Protein AF-A0AAD5RAS4-F1 (afdb_monomer)

Structure (mmCIF, N/CA/C/O backbone):
data_AF-A0AAD5RAS4-F1
#
_entry.id   AF-A0AAD5RAS4-F1
#
loop_
_atom_site.group_PDB
_atom_site.id
_atom_site.type_symbol
_atom_site.label_atom_id
_atom_site.label_alt_id
_atom_site.label_comp_id
_atom_site.label_asym_id
_atom_site.label_entity_id
_atom_site.label_seq_id
_atom_site.pdbx_PDB_ins_code
_atom_site.Cartn_x
_atom_site.Cartn_y
_atom_site.Cartn_z
_atom_site.occupancy
_atom_site.B_iso_or_equiv
_atom_site.auth_seq_id
_atom_site.auth_comp_id
_atom_site.auth_asym_id
_atom_site.auth_atom_id
_atom_site.pdbx_PDB_model_num
ATOM 1 N N . MET A 1 1 ? 5.439 -6.970 23.818 1.00 38.28 1 MET A N 1
ATOM 2 C CA . MET A 1 1 ? 4.693 -5.866 23.181 1.00 38.28 1 MET A CA 1
ATOM 3 C C . MET A 1 1 ? 4.275 -6.345 21.805 1.00 38.28 1 MET A C 1
ATOM 5 O O . MET A 1 1 ? 5.128 -6.453 20.933 1.00 38.28 1 MET A O 1
ATOM 9 N N . GLU A 1 2 ? 3.013 -6.733 21.635 1.00 40.44 2 GLU A N 1
ATOM 10 C CA . GLU A 1 2 ? 2.467 -7.025 20.307 1.00 40.44 2 GLU A CA 1
ATOM 11 C C . GLU A 1 2 ? 2.312 -5.704 19.555 1.00 40.44 2 GLU A C 1
ATOM 13 O O . GLU A 1 2 ? 1.428 -4.902 19.831 1.00 40.44 2 GLU A O 1
ATOM 18 N N . VAL A 1 3 ? 3.223 -5.452 18.622 1.00 46.31 3 VAL A N 1
ATOM 19 C CA . VAL A 1 3 ? 3.095 -4.382 17.631 1.00 46.31 3 VAL A CA 1
ATOM 20 C C . VAL A 1 3 ? 2.173 -4.873 16.514 1.00 46.31 3 V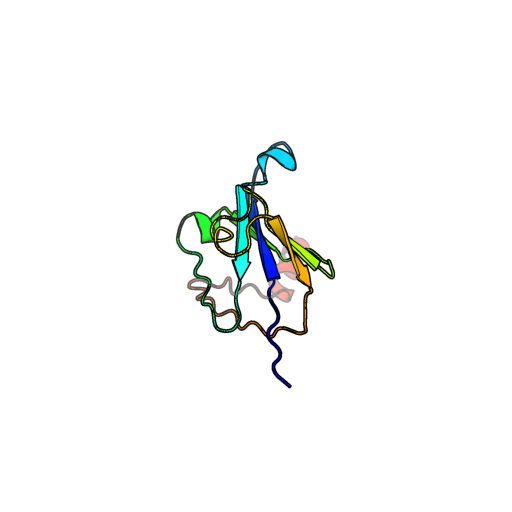AL A C 1
ATOM 22 O O . VAL A 1 3 ? 2.601 -5.184 15.405 1.00 46.31 3 VAL A O 1
ATOM 25 N N . SER A 1 4 ? 0.886 -5.016 16.824 1.00 52.34 4 SER A N 1
ATOM 26 C CA . SER A 1 4 ? -0.163 -5.295 15.841 1.00 52.34 4 SER A CA 1
ATOM 27 C C . SER A 1 4 ? -0.611 -3.982 15.198 1.00 52.34 4 SER A C 1
ATOM 29 O O . SER A 1 4 ? -1.680 -3.459 15.496 1.00 52.34 4 SER A O 1
ATOM 31 N N . GLY A 1 5 ? 0.259 -3.392 14.376 1.00 61.06 5 GLY A N 1
ATOM 32 C CA . GLY A 1 5 ? -0.067 -2.197 13.602 1.00 61.06 5 GLY A CA 1
ATOM 33 C C . GLY A 1 5 ? -0.773 -2.567 12.298 1.00 61.06 5 GLY A C 1
ATOM 34 O O . GLY A 1 5 ? -0.201 -3.282 11.475 1.00 61.06 5 GLY A O 1
ATOM 35 N N . TRP A 1 6 ? -1.989 -2.061 12.111 1.00 71.75 6 TRP A N 1
ATOM 36 C CA . TRP A 1 6 ? -2.755 -2.120 10.863 1.00 71.75 6 TRP A CA 1
ATOM 37 C C . TRP A 1 6 ? -2.531 -0.826 10.096 1.00 71.75 6 TRP A C 1
ATOM 39 O O . TRP A 1 6 ? -2.413 0.226 10.720 1.00 71.75 6 TRP A O 1
ATOM 49 N N . PHE A 1 7 ? -2.455 -0.889 8.769 1.00 77.50 7 PHE A N 1
ATOM 50 C CA . PHE A 1 7 ? -2.405 0.314 7.938 1.00 77.50 7 PHE A CA 1
ATOM 51 C C . PHE A 1 7 ? -3.211 0.100 6.676 1.00 77.50 7 PHE A C 1
ATOM 53 O O . PHE A 1 7 ? -3.124 -0.961 6.053 1.00 77.50 7 PHE A O 1
ATOM 60 N N . VAL A 1 8 ? -3.923 1.140 6.266 1.00 76.25 8 VAL A N 1
ATOM 61 C CA . VAL A 1 8 ? -4.527 1.188 4.943 1.00 76.25 8 VAL A CA 1
ATOM 62 C C . VAL A 1 8 ? -3.525 1.752 3.937 1.00 76.25 8 VAL A C 1
ATOM 64 O O . VAL A 1 8 ? -3.065 2.892 4.040 1.00 76.25 8 VAL A O 1
ATOM 67 N N 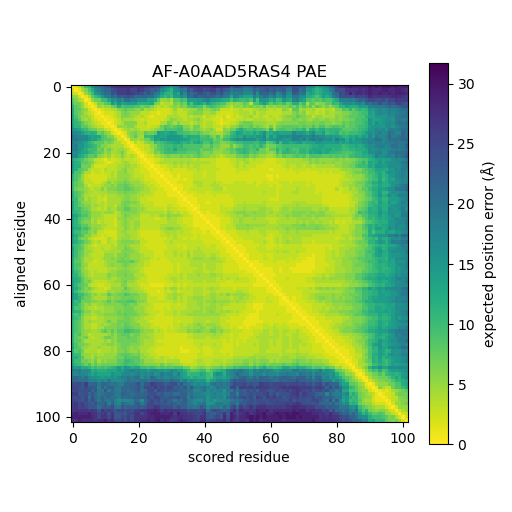. VAL A 1 9 ? -3.193 0.939 2.937 1.00 82.88 9 VAL A N 1
ATOM 68 C CA . VAL A 1 9 ? -2.474 1.378 1.742 1.00 82.88 9 VAL A CA 1
ATOM 69 C C . VAL A 1 9 ? -3.480 1.952 0.760 1.00 82.88 9 VAL A C 1
ATOM 71 O O . VAL A 1 9 ? -4.519 1.358 0.489 1.00 82.88 9 VAL A O 1
ATOM 74 N N . VAL A 1 10 ? -3.172 3.125 0.230 1.00 83.94 10 VAL A N 1
ATOM 75 C CA . VAL A 1 10 ? -3.946 3.791 -0.813 1.00 83.94 10 VAL A CA 1
ATOM 76 C C . VAL A 1 10 ? -3.317 3.472 -2.150 1.00 83.94 10 VAL A C 1
ATOM 78 O O . VAL A 1 10 ? -2.101 3.575 -2.294 1.00 83.94 10 VAL A O 1
ATOM 81 N N . VAL A 1 11 ? -4.151 3.116 -3.118 1.00 84.19 11 VAL A N 1
ATOM 82 C CA . VAL A 1 11 ? -3.737 2.749 -4.464 1.00 84.19 11 VAL A CA 1
ATOM 83 C C . VAL A 1 11 ? -4.314 3.751 -5.458 1.00 84.19 11 VAL A C 1
ATOM 85 O O . VAL A 1 11 ? -5.523 4.008 -5.485 1.00 84.19 11 VAL A O 1
ATOM 88 N N . THR A 1 12 ? -3.440 4.330 -6.277 1.00 82.06 12 THR A N 1
ATOM 89 C CA . THR A 1 12 ? -3.798 5.348 -7.266 1.00 82.06 12 THR A CA 1
ATOM 90 C C . THR A 1 12 ? -3.198 5.055 -8.639 1.00 82.06 12 THR A C 1
ATOM 92 O O . THR A 1 12 ? -2.215 4.333 -8.763 1.00 82.06 12 THR A O 1
ATOM 95 N N . LYS A 1 13 ? -3.787 5.599 -9.705 1.00 85.12 13 LYS A N 1
ATOM 96 C CA . LYS A 1 13 ? -3.240 5.547 -11.069 1.00 85.12 13 LYS A CA 1
ATOM 97 C C . LYS A 1 13 ? -2.113 6.563 -11.232 1.00 85.12 13 LYS A C 1
ATOM 99 O O . LYS A 1 13 ? -2.209 7.682 -10.727 1.00 85.12 13 LYS A O 1
ATOM 104 N N . LEU A 1 14 ? -1.083 6.190 -11.993 1.00 82.31 14 LEU A N 1
ATOM 105 C CA . LEU A 1 14 ? 0.059 7.055 -12.299 1.00 82.31 14 LEU A CA 1
ATOM 106 C C . LEU A 1 14 ? -0.345 8.281 -13.140 1.00 82.31 14 LEU A C 1
ATOM 108 O O . LEU A 1 14 ? 0.125 9.385 -12.880 1.00 82.31 14 LEU A O 1
ATOM 112 N N . CYS A 1 15 ? -1.252 8.103 -14.104 1.00 74.75 15 CYS A N 1
ATOM 113 C CA . CYS A 1 15 ? -1.795 9.179 -14.934 1.00 74.75 15 CYS A CA 1
ATOM 114 C C . CYS A 1 15 ? -3.317 9.267 -14.772 1.00 74.75 15 CYS A C 1
ATO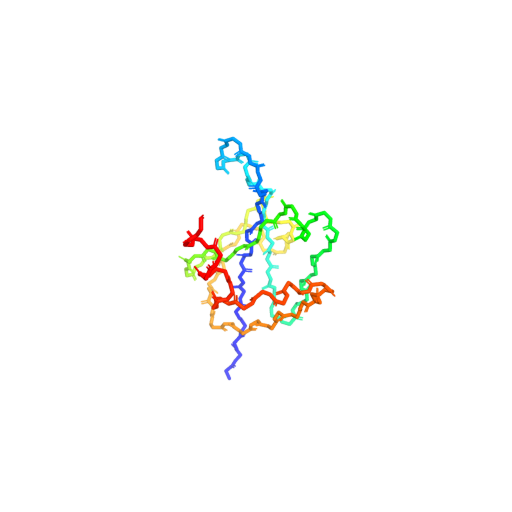M 116 O O . CYS A 1 15 ? -4.027 8.309 -15.077 1.00 74.75 15 CYS A O 1
ATOM 118 N N . ALA A 1 16 ? -3.817 10.420 -14.322 1.00 76.69 16 ALA A N 1
ATOM 119 C CA . ALA A 1 16 ? -5.214 10.824 -14.489 1.00 76.69 16 ALA A CA 1
ATOM 120 C C . ALA A 1 16 ? -5.328 12.357 -14.473 1.00 76.69 16 ALA A C 1
ATOM 122 O O . ALA A 1 16 ? -4.409 13.040 -14.017 1.00 76.69 16 ALA A O 1
ATOM 123 N N . GLU A 1 17 ? -6.447 12.884 -14.972 1.00 74.06 17 GLU A N 1
ATOM 124 C CA . GLU A 1 17 ? -6.669 14.329 -15.128 1.00 74.06 17 GLU A CA 1
ATOM 125 C C . GLU A 1 17 ? -7.026 15.014 -13.796 1.00 74.06 17 GLU A C 1
ATOM 127 O O . GLU A 1 17 ? -6.798 16.212 -13.641 1.00 74.06 17 GLU A O 1
ATOM 132 N N . SER A 1 18 ? -7.521 14.261 -12.804 1.00 81.81 18 SER A N 1
ATOM 133 C CA . SER A 1 18 ? -7.831 14.760 -11.457 1.00 81.81 18 SER A CA 1
ATOM 134 C C . SER A 1 18 ? -7.397 13.804 -10.335 1.00 81.81 18 SER A C 1
ATOM 136 O O . SER A 1 18 ? -7.062 12.640 -10.562 1.00 81.81 18 SER A O 1
ATOM 138 N N . GLU A 1 19 ? -7.372 14.289 -9.088 1.00 73.69 19 GLU A N 1
ATOM 139 C CA . GLU A 1 19 ? -7.069 13.465 -7.902 1.00 73.69 19 GLU A CA 1
ATOM 140 C C . GLU A 1 19 ? -8.108 12.353 -7.686 1.00 73.69 19 GLU A C 1
ATOM 142 O O . GLU A 1 19 ? -7.750 11.216 -7.386 1.00 73.69 19 GLU A O 1
ATOM 147 N N . GLU A 1 20 ? -9.388 12.663 -7.894 1.00 76.50 20 GLU A N 1
ATOM 148 C CA . GLU A 1 20 ? -10.492 11.715 -7.721 1.00 76.50 20 GLU A CA 1
ATOM 149 C C . GLU A 1 20 ? -10.448 10.597 -8.765 1.00 76.50 20 GLU A C 1
ATOM 151 O O . GLU A 1 20 ? -10.653 9.435 -8.433 1.00 76.50 20 GLU A O 1
ATOM 156 N N . GLN A 1 21 ? -10.089 10.917 -10.012 1.00 80.19 21 GLN A N 1
ATOM 157 C CA . GLN A 1 21 ? -9.912 9.919 -11.072 1.00 80.19 21 GLN A CA 1
ATOM 158 C C . GLN A 1 21 ? -8.655 9.059 -10.890 1.00 80.19 21 GLN A C 1
ATOM 160 O O . GLN A 1 21 ? -8.576 7.949 -11.429 1.00 80.19 21 GLN A O 1
ATOM 165 N N . ARG A 1 22 ? -7.658 9.568 -10.151 1.00 86.25 22 ARG A N 1
ATOM 166 C CA . ARG A 1 22 ? -6.469 8.794 -9.783 1.00 86.25 22 ARG A CA 1
ATOM 167 C C . ARG A 1 22 ? -6.797 7.739 -8.737 1.00 86.25 22 ARG A C 1
ATOM 169 O O . ARG A 1 22 ? -6.115 6.721 -8.724 1.00 86.25 22 ARG A O 1
ATOM 176 N N . PHE A 1 23 ? -7.791 7.938 -7.876 1.00 88.62 23 PHE A N 1
ATOM 177 C CA . PHE A 1 23 ? -8.099 6.988 -6.810 1.00 88.62 23 PHE A CA 1
ATOM 178 C C . PHE A 1 23 ? -8.687 5.685 -7.367 1.00 88.62 23 PHE A C 1
ATOM 180 O O . PHE A 1 23 ? -9.703 5.689 -8.056 1.00 88.62 23 PHE A O 1
ATOM 187 N N . VAL A 1 24 ? -8.035 4.560 -7.064 1.00 91.06 24 VAL A N 1
ATOM 188 C CA . VAL A 1 24 ? -8.524 3.221 -7.435 1.00 91.06 24 VAL A CA 1
ATOM 189 C C . VAL A 1 24 ? -9.202 2.566 -6.242 1.00 91.06 24 VAL A C 1
ATOM 191 O O . VAL A 1 24 ? -10.264 1.971 -6.380 1.00 91.06 24 VAL A O 1
ATOM 194 N N . GLY A 1 25 ? -8.592 2.701 -5.069 1.00 91.62 25 GLY A N 1
ATOM 195 C CA . GLY A 1 25 ? -9.114 2.166 -3.827 1.00 91.62 25 GLY A CA 1
ATOM 196 C C . GLY A 1 25 ? -8.030 2.055 -2.771 1.00 91.62 25 GLY A C 1
ATOM 197 O O . GLY A 1 25 ? -6.931 2.604 -2.894 1.00 91.62 25 GLY A O 1
ATOM 198 N N . SER A 1 26 ? -8.357 1.320 -1.725 1.00 93.50 26 SER A N 1
ATOM 199 C CA . SER A 1 26 ? -7.530 1.142 -0.546 1.00 93.50 26 SER A CA 1
ATOM 200 C C . SER A 1 26 ? -7.458 -0.330 -0.149 1.00 93.50 26 SER A C 1
ATOM 202 O O . SER A 1 26 ? -8.338 -1.119 -0.477 1.00 93.50 26 SER A O 1
ATOM 204 N N . MET A 1 27 ? -6.408 -0.720 0.566 1.00 93.44 27 MET A N 1
ATOM 205 C CA . MET A 1 27 ? -6.216 -2.087 1.047 1.00 93.44 27 MET A CA 1
ATOM 206 C C . MET A 1 27 ? -5.735 -2.071 2.495 1.00 93.44 27 MET A C 1
ATOM 208 O O . MET A 1 27 ? -4.754 -1.405 2.819 1.00 93.44 27 MET A O 1
ATOM 212 N N . LEU A 1 28 ? -6.416 -2.814 3.362 1.00 93.94 28 LEU A N 1
ATOM 213 C CA . LEU A 1 28 ? -6.048 -3.005 4.757 1.00 93.94 2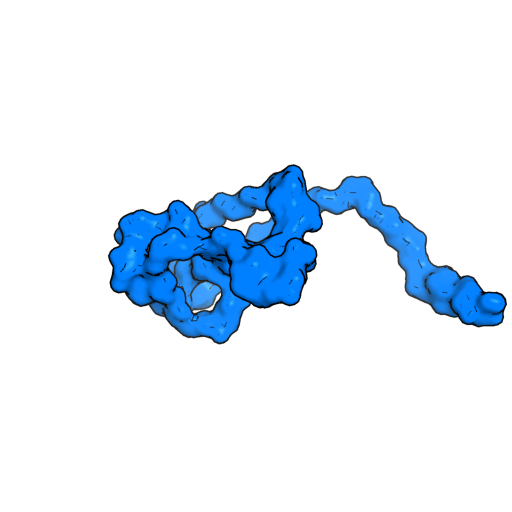8 LEU A CA 1
ATOM 214 C C . LEU A 1 28 ? -4.925 -4.042 4.862 1.00 93.94 28 LEU A C 1
ATOM 216 O O . LEU A 1 28 ? -5.101 -5.200 4.486 1.00 93.94 28 LEU A O 1
ATOM 220 N N . LEU A 1 29 ? -3.766 -3.652 5.387 1.00 92.50 29 LEU A N 1
ATOM 221 C CA . LEU A 1 29 ? -2.649 -4.567 5.612 1.00 92.50 29 LEU A CA 1
ATOM 222 C C . LEU A 1 29 ? -2.585 -4.998 7.076 1.00 92.50 29 LEU A C 1
ATOM 224 O O . LEU A 1 29 ? -2.135 -4.249 7.946 1.00 92.50 29 LEU A O 1
ATOM 228 N N . GLU A 1 30 ? -2.995 -6.240 7.320 1.00 90.00 30 GLU A N 1
ATOM 229 C CA . GLU A 1 30 ? -2.939 -6.882 8.633 1.00 90.00 30 GLU A CA 1
ATOM 230 C C . GLU A 1 30 ? -1.487 -7.242 9.033 1.00 90.00 30 GLU A C 1
ATOM 232 O O . GLU A 1 30 ? -0.620 -7.420 8.162 1.00 90.00 30 GLU A O 1
ATOM 237 N N . PRO A 1 31 ? -1.162 -7.382 10.332 1.00 89.75 31 PRO A N 1
ATOM 238 C CA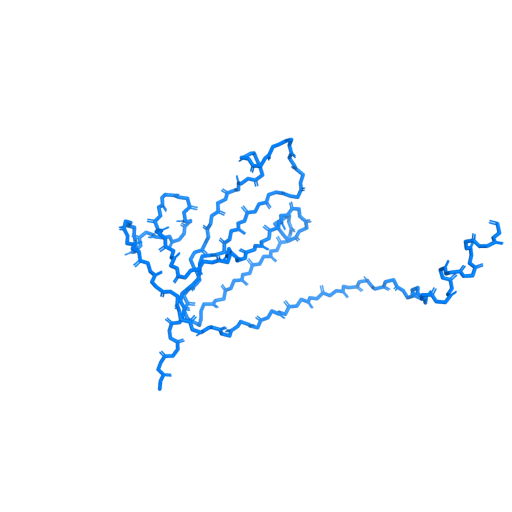 . PRO A 1 31 ? 0.142 -7.874 10.767 1.00 89.75 31 PRO A CA 1
ATOM 239 C C .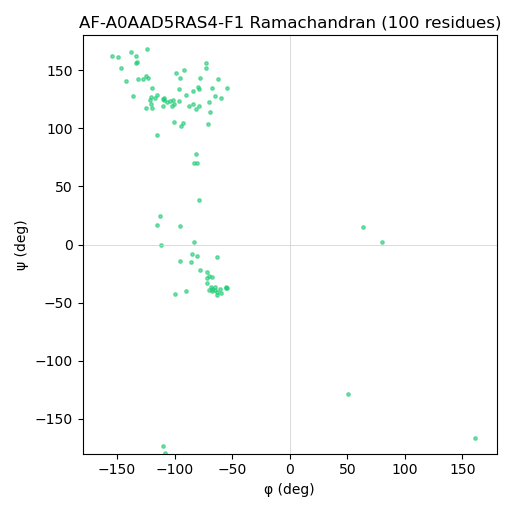 PRO A 1 31 ? 0.484 -9.230 10.135 1.00 89.75 31 PRO A C 1
ATOM 241 O O . PRO A 1 31 ? -0.332 -10.148 10.139 1.00 89.75 31 PRO A O 1
ATOM 244 N N . ARG A 1 32 ? 1.720 -9.374 9.634 1.00 90.50 32 ARG A N 1
ATOM 245 C CA . ARG A 1 32 ? 2.213 -10.574 8.919 1.00 90.50 32 ARG A CA 1
ATOM 246 C C . ARG A 1 32 ? 1.488 -10.884 7.597 1.00 90.50 32 ARG A C 1
ATOM 248 O O . ARG A 1 32 ? 1.661 -11.976 7.063 1.00 90.50 32 ARG A O 1
ATOM 255 N N . SER A 1 33 ? 0.723 -9.939 7.051 1.00 92.00 33 SER A N 1
ATOM 256 C CA . SER A 1 33 ? 0.206 -10.043 5.684 1.00 92.00 33 SER A CA 1
ATOM 257 C C . SER A 1 33 ? 1.309 -9.823 4.643 1.00 92.00 33 SER A C 1
ATOM 259 O O . SER A 1 33 ? 2.287 -9.106 4.880 1.00 92.00 33 SER A O 1
ATOM 261 N N . LEU A 1 34 ? 1.132 -10.439 3.473 1.00 92.56 34 LEU A N 1
ATOM 262 C CA . LEU A 1 34 ? 1.955 -10.219 2.288 1.00 92.56 34 LEU A CA 1
ATOM 263 C C . LEU A 1 34 ? 1.151 -9.407 1.272 1.00 92.56 34 LEU A C 1
ATOM 265 O O . LEU A 1 34 ? 0.083 -9.835 0.844 1.00 92.56 34 LEU A O 1
ATOM 269 N N . PHE A 1 35 ? 1.688 -8.256 0.870 1.00 91.44 35 PHE A N 1
ATOM 270 C CA . PHE A 1 35 ? 1.169 -7.475 -0.249 1.00 91.44 35 PHE A CA 1
ATOM 271 C C . PHE A 1 35 ? 2.043 -7.718 -1.479 1.00 91.44 35 PHE A C 1
ATOM 273 O O . PHE A 1 35 ? 3.259 -7.529 -1.418 1.00 91.44 35 PHE A O 1
ATOM 280 N N . LEU A 1 36 ? 1.423 -8.141 -2.580 1.00 91.94 36 LEU A N 1
ATOM 281 C CA . LEU A 1 36 ? 2.093 -8.399 -3.849 1.00 91.94 36 LEU A CA 1
ATOM 282 C C . LEU A 1 36 ? 1.470 -7.521 -4.940 1.00 91.94 36 LEU A C 1
ATOM 284 O O . LEU A 1 36 ? 0.265 -7.570 -5.163 1.00 91.94 36 LEU A O 1
ATOM 288 N N . MET A 1 37 ? 2.305 -6.737 -5.622 1.00 90.50 37 MET A N 1
ATOM 289 C CA . MET A 1 37 ? 1.919 -5.885 -6.748 1.00 90.50 37 MET A CA 1
ATOM 290 C C . MET A 1 37 ? 2.717 -6.342 -7.975 1.00 90.50 37 MET A C 1
ATOM 292 O O . MET A 1 37 ? 3.948 -6.298 -7.942 1.00 90.50 37 MET A O 1
ATOM 296 N N . THR A 1 38 ? 2.041 -6.820 -9.023 1.00 91.38 38 THR A N 1
ATOM 297 C CA . THR A 1 38 ? 2.659 -7.362 -10.251 1.00 91.38 38 THR A CA 1
ATOM 298 C C . THR A 1 38 ? 2.151 -6.635 -11.496 1.00 91.38 38 THR A C 1
ATOM 300 O O . THR A 1 38 ? 1.188 -5.869 -11.431 1.00 91.38 38 THR A O 1
ATOM 303 N N . ASP A 1 39 ? 2.819 -6.875 -12.626 1.00 90.31 39 ASP A N 1
ATOM 304 C CA . ASP A 1 39 ? 2.361 -6.505 -13.970 1.00 90.31 39 ASP A CA 1
ATOM 305 C C . ASP A 1 39 ? 1.926 -5.032 -14.086 1.00 90.31 39 ASP A C 1
ATOM 307 O O . ASP A 1 39 ? 2.665 -4.125 -13.697 1.00 90.31 39 ASP A O 1
ATOM 311 N N . GLU A 1 40 ? 0.728 -4.776 -14.616 1.00 88.56 40 GLU A N 1
ATOM 312 C CA . GLU A 1 40 ? 0.203 -3.426 -14.825 1.00 88.56 40 GLU A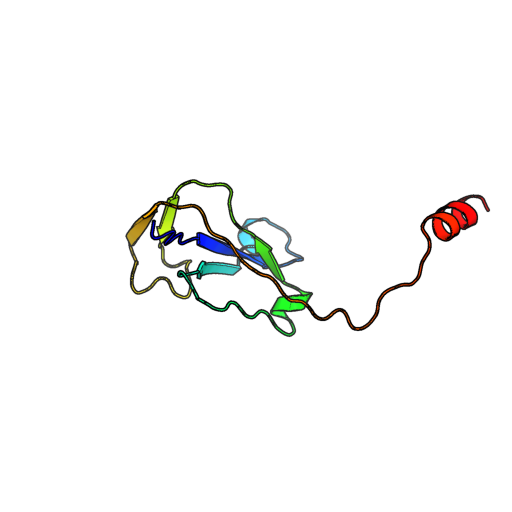 CA 1
ATOM 313 C C . GLU A 1 40 ? 0.061 -2.638 -13.527 1.00 88.56 40 GLU A C 1
ATOM 315 O O . GLU A 1 40 ? 0.368 -1.446 -13.508 1.00 88.56 40 GLU A O 1
ATOM 320 N N . ALA A 1 41 ? -0.352 -3.287 -12.434 1.00 86.31 41 ALA A N 1
ATOM 321 C CA . ALA A 1 41 ? -0.456 -2.617 -11.145 1.00 86.31 41 ALA A CA 1
ATOM 322 C C . ALA A 1 41 ? 0.925 -2.176 -10.648 1.00 86.31 41 ALA A C 1
ATOM 324 O O . ALA A 1 41 ? 1.055 -1.095 -10.085 1.00 86.31 41 ALA A O 1
ATOM 325 N N . TYR A 1 42 ? 1.971 -2.969 -10.898 1.00 87.88 42 TYR A N 1
ATOM 326 C CA . TYR A 1 42 ? 3.334 -2.602 -10.516 1.00 87.88 42 TYR A CA 1
ATOM 327 C C . TYR A 1 42 ? 3.888 -1.416 -11.318 1.00 87.88 42 TYR A C 1
ATOM 329 O O . TYR A 1 42 ? 4.618 -0.591 -10.770 1.00 87.88 42 TYR A O 1
ATOM 337 N N . VAL A 1 43 ? 3.555 -1.332 -12.608 1.00 86.50 43 VAL A N 1
ATOM 338 C CA . VAL A 1 43 ? 4.128 -0.336 -13.531 1.00 86.50 43 VAL A CA 1
ATOM 339 C C . VAL A 1 43 ? 3.320 0.964 -13.571 1.00 86.50 43 VAL A C 1
ATOM 341 O O . VAL A 1 43 ? 3.903 2.046 -13.615 1.00 86.50 43 VAL A O 1
ATOM 344 N N . ASN A 1 44 ? 1.988 0.874 -13.547 1.00 88.62 44 ASN A N 1
ATOM 345 C CA . ASN A 1 44 ? 1.086 1.989 -13.857 1.00 88.62 44 ASN A CA 1
ATOM 346 C C . ASN A 1 44 ? 0.295 2.502 -12.648 1.00 88.62 44 ASN A C 1
ATOM 348 O O . ASN A 1 44 ? -0.504 3.435 -12.787 1.00 88.62 44 ASN A O 1
ATOM 352 N N . MET A 1 45 ? 0.482 1.904 -11.470 1.00 89.94 45 MET A N 1
ATOM 353 C CA . MET A 1 45 ? -0.208 2.312 -10.251 1.00 89.94 45 MET A CA 1
ATOM 354 C C . MET A 1 45 ? 0.799 2.670 -9.162 1.00 89.94 45 MET A C 1
ATOM 356 O O . MET A 1 45 ? 1.874 2.086 -9.028 1.00 89.94 45 MET A O 1
ATOM 360 N N . LEU A 1 46 ? 0.441 3.680 -8.386 1.00 90.00 46 LEU A N 1
ATOM 361 C CA . LEU A 1 46 ? 1.157 4.108 -7.205 1.00 90.00 46 LEU A CA 1
ATOM 362 C C . LEU A 1 46 ? 0.465 3.524 -5.979 1.00 90.00 46 LEU A C 1
ATOM 364 O O . LEU A 1 46 ? -0.757 3.384 -5.936 1.00 90.00 46 LEU A O 1
ATOM 368 N N . HIS A 1 47 ? 1.262 3.226 -4.962 1.00 90.94 47 HIS A N 1
ATOM 369 C CA . HIS A 1 47 ? 0.764 2.914 -3.635 1.00 90.94 47 HIS A CA 1
ATOM 370 C C . HIS A 1 47 ? 1.410 3.846 -2.618 1.00 90.94 47 HIS A C 1
ATOM 372 O O . HIS A 1 47 ? 2.575 4.224 -2.746 1.00 90.94 47 HIS A O 1
ATOM 378 N N . GLY A 1 48 ? 0.650 4.216 -1.598 1.00 90.12 48 GLY A N 1
ATOM 379 C CA . GLY A 1 48 ? 1.125 5.076 -0.525 1.00 90.12 48 GLY A CA 1
ATOM 380 C C . GLY A 1 48 ? 0.440 4.757 0.792 1.00 90.12 48 GLY A C 1
ATOM 381 O O . GLY A 1 48 ? -0.620 4.137 0.828 1.00 90.12 48 GLY A O 1
ATOM 382 N N . ILE A 1 49 ? 1.050 5.199 1.885 1.00 91.38 49 ILE A N 1
ATOM 383 C CA . ILE A 1 49 ? 0.458 5.146 3.221 1.00 91.38 49 ILE A CA 1
ATOM 384 C C . ILE A 1 49 ? 0.158 6.590 3.606 1.00 91.38 49 ILE A C 1
ATOM 386 O O . ILE A 1 49 ? 1.067 7.415 3.651 1.00 91.38 49 ILE A O 1
ATOM 390 N N . LYS A 1 50 ? -1.117 6.910 3.850 1.00 90.44 50 LYS A N 1
ATOM 391 C CA . LYS A 1 50 ? -1.512 8.246 4.326 1.00 90.44 50 LYS A CA 1
ATOM 392 C C . LYS A 1 50 ? -0.873 8.523 5.683 1.00 90.44 50 LYS A C 1
ATOM 394 O O . LYS A 1 50 ? -0.828 7.619 6.508 1.00 90.44 50 LYS A O 1
ATOM 399 N N . GLU A 1 51 ? -0.437 9.747 5.948 1.00 90.44 51 GLU A N 1
ATOM 400 C CA . GLU A 1 51 ? 0.108 10.146 7.252 1.00 90.44 51 GLU A CA 1
ATOM 401 C C . GLU A 1 51 ? -1.029 10.470 8.236 1.00 90.44 51 GLU A C 1
ATOM 403 O O . GLU A 1 51 ? -1.395 11.620 8.450 1.00 90.44 51 GLU A O 1
ATOM 408 N N . VAL A 1 52 ? -1.648 9.425 8.787 1.00 92.06 52 VAL A N 1
ATOM 409 C CA . VAL A 1 52 ? -2.737 9.514 9.774 1.00 92.06 52 VAL A CA 1
ATOM 410 C C . VAL A 1 52 ? -2.476 8.561 10.940 1.00 92.06 52 VAL A C 1
ATOM 412 O O . VAL A 1 52 ? -1.658 7.643 10.822 1.00 92.06 52 VAL A O 1
ATOM 415 N N . THR A 1 53 ? -3.162 8.774 12.062 1.00 92.12 53 THR A N 1
ATOM 416 C CA . THR A 1 53 ? -3.057 7.953 13.284 1.00 92.12 53 THR A CA 1
ATOM 417 C C . THR A 1 53 ? -4.124 6.865 13.380 1.00 92.12 53 THR A C 1
ATOM 419 O O . THR A 1 53 ? -3.986 5.944 14.180 1.00 92.12 53 THR A O 1
ATOM 422 N N . GLU A 1 54 ? -5.162 6.939 12.556 1.00 93.44 54 GLU A N 1
ATOM 423 C CA . GLU A 1 54 ? -6.266 5.985 12.507 1.00 93.44 54 GLU A CA 1
ATOM 424 C C . GLU A 1 54 ? -6.790 5.843 11.075 1.00 93.44 54 GLU A C 1
ATOM 426 O O . GLU A 1 54 ? -6.668 6.767 10.269 1.00 93.44 54 GLU A O 1
ATOM 431 N N . ASP A 1 55 ? -7.348 4.679 10.756 1.00 93.25 55 ASP A N 1
ATOM 432 C CA .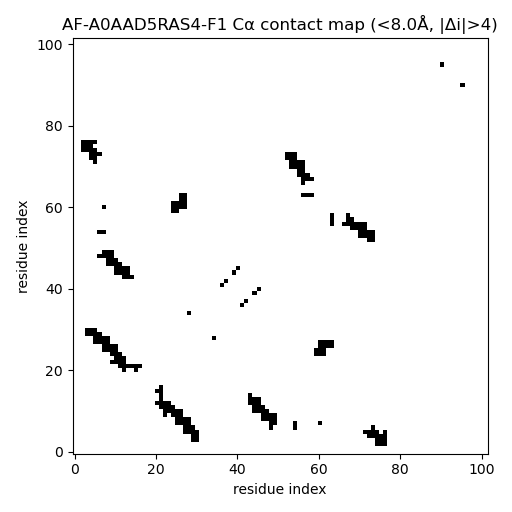 ASP A 1 55 ? -7.969 4.379 9.468 1.00 93.25 55 ASP A CA 1
ATOM 433 C C . ASP A 1 55 ? -9.442 4.000 9.681 1.00 93.25 55 ASP A C 1
ATOM 435 O O . ASP A 1 55 ? -9.739 3.093 10.456 1.00 93.25 55 ASP A O 1
ATOM 439 N N . TYR A 1 56 ? -10.358 4.661 8.971 1.00 94.12 56 TYR A N 1
ATOM 440 C CA . TYR A 1 56 ? -11.760 4.242 8.887 1.00 94.12 56 TYR A CA 1
ATOM 441 C C . TYR A 1 56 ? -11.942 3.285 7.708 1.00 94.12 56 TYR A C 1
ATOM 443 O O . TYR A 1 56 ? -11.521 3.590 6.587 1.00 94.12 56 TYR A O 1
ATOM 451 N N . VAL A 1 57 ? -12.554 2.130 7.956 1.00 94.81 57 VAL A N 1
ATOM 452 C CA . VAL A 1 57 ? -12.738 1.088 6.942 1.00 94.81 57 VAL A CA 1
ATOM 453 C C . VAL A 1 57 ? -14.114 1.238 6.294 1.00 94.81 57 VAL A C 1
ATOM 455 O O . VAL A 1 57 ? -15.133 0.850 6.864 1.00 94.81 57 VAL A O 1
ATOM 458 N N . ASP A 1 58 ? -14.134 1.800 5.085 1.00 94.25 58 ASP A N 1
ATOM 459 C CA . ASP A 1 58 ? -15.331 1.970 4.254 1.00 94.25 58 ASP A CA 1
ATOM 460 C C . ASP A 1 58 ? -15.317 1.050 3.017 1.00 94.25 58 ASP A C 1
ATOM 462 O O . ASP A 1 58 ? -14.429 0.209 2.842 1.00 94.25 58 ASP A O 1
ATOM 466 N N . ASP A 1 59 ? -16.296 1.228 2.124 1.00 94.31 59 ASP A N 1
ATOM 467 C CA . ASP A 1 59 ? -16.447 0.438 0.891 1.00 94.31 59 ASP A CA 1
ATOM 468 C C . ASP A 1 59 ? -15.282 0.608 -0.098 1.00 94.31 59 ASP A C 1
ATOM 470 O O . ASP A 1 59 ? -15.170 -0.136 -1.073 1.00 94.31 59 ASP A O 1
ATOM 474 N N . ARG A 1 60 ? -14.396 1.586 0.127 1.00 92.88 60 ARG A N 1
ATOM 475 C CA . ARG A 1 60 ? -13.220 1.816 -0.717 1.00 92.88 60 ARG A CA 1
ATOM 476 C C . ARG A 1 60 ? -12.039 0.940 -0.304 1.00 92.88 60 ARG A C 1
ATOM 478 O O . ARG A 1 60 ? -11.041 0.917 -1.025 1.00 92.88 60 ARG A O 1
ATOM 485 N N . VAL A 1 61 ? -12.130 0.219 0.817 1.00 93.75 61 VAL A N 1
ATOM 486 C CA . VAL A 1 61 ? -11.111 -0.729 1.281 1.00 93.75 61 VAL A CA 1
ATOM 487 C C . VAL A 1 61 ? -11.429 -2.139 0.769 1.00 93.75 61 VAL A C 1
ATOM 489 O O . VAL A 1 61 ? -12.293 -2.832 1.301 1.00 93.75 61 VAL A O 1
ATOM 492 N N . PHE A 1 62 ? -10.692 -2.601 -0.244 1.00 91.94 62 PHE A N 1
ATOM 493 C CA . PHE A 1 62 ? -10.985 -3.828 -1.000 1.00 91.94 62 PHE A CA 1
ATOM 494 C C . PHE A 1 62 ? -11.129 -5.095 -0.150 1.00 91.94 62 PHE A C 1
ATOM 496 O O . PHE A 1 62 ? -11.950 -5.958 -0.453 1.00 91.94 62 PHE A O 1
ATOM 503 N N . ASN A 1 63 ? -10.322 -5.226 0.899 1.00 93.25 63 ASN A N 1
ATOM 504 C CA . ASN A 1 63 ? -10.310 -6.369 1.813 1.00 93.25 63 ASN A CA 1
ATOM 505 C C . ASN A 1 63 ? -10.797 -5.993 3.227 1.00 93.25 63 ASN A C 1
ATOM 507 O O . ASN A 1 63 ? -10.412 -6.623 4.211 1.00 93.25 63 ASN A O 1
ATOM 511 N N . GLY A 1 64 ? -11.603 -4.933 3.336 1.00 89.25 64 GLY A N 1
ATOM 512 C CA . GLY A 1 64 ? -12.075 -4.377 4.603 1.00 89.25 64 GLY A CA 1
ATOM 513 C C . GLY A 1 64 ? -13.300 -5.068 5.205 1.00 89.25 64 GLY A C 1
ATOM 514 O O . GLY A 1 64 ? -13.766 -4.629 6.248 1.00 89.25 64 GLY A O 1
ATOM 515 N N . GLN A 1 65 ? -13.833 -6.138 4.603 1.00 92.50 65 GLN A N 1
ATOM 516 C CA . GLN A 1 65 ? -15.154 -6.699 4.948 1.00 92.50 65 GLN A CA 1
ATOM 517 C C . GLN A 1 65 ? -15.296 -7.052 6.434 1.00 92.50 65 GLN A C 1
ATOM 519 O O . GLN A 1 65 ? -16.358 -6.872 7.019 1.00 92.50 65 GLN A O 1
ATOM 524 N N . LYS A 1 66 ? -14.220 -7.547 7.050 1.00 91.00 66 LYS A N 1
ATOM 525 C CA . LYS A 1 66 ? -14.199 -7.938 8.465 1.00 91.00 66 LYS A CA 1
ATOM 526 C C . LYS A 1 66 ? -14.270 -6.747 9.428 1.00 91.00 66 LYS A C 1
ATOM 528 O O . LYS A 1 66 ? -14.742 -6.921 10.541 1.00 91.00 66 LYS A O 1
ATOM 533 N N . HIS A 1 67 ? -13.793 -5.584 8.999 1.00 91.38 67 HIS A N 1
ATOM 534 C CA . HIS A 1 67 ? -13.667 -4.372 9.808 1.00 91.38 67 HIS A CA 1
ATOM 535 C C . HIS A 1 67 ? -14.568 -3.245 9.287 1.00 91.38 67 HIS A C 1
ATOM 537 O O . HIS A 1 67 ? -14.344 -2.084 9.603 1.00 91.38 67 HIS A O 1
ATOM 543 N N . TYR A 1 68 ? -15.559 -3.559 8.449 1.00 95.00 68 TYR A N 1
ATOM 544 C CA . TYR A 1 68 ? -16.395 -2.554 7.801 1.00 95.00 68 TYR A CA 1
ATOM 545 C C . TYR A 1 68 ? -17.133 -1.684 8.828 1.00 95.00 68 TYR A C 1
ATOM 547 O O . TYR A 1 68 ? -17.832 -2.198 9.700 1.00 95.00 68 TYR A O 1
ATOM 555 N N . GLY A 1 69 ? -16.985 -0.364 8.708 1.00 95.50 69 GLY A N 1
ATOM 556 C CA . GLY A 1 69 ? -17.542 0.611 9.647 1.00 95.50 69 GLY A CA 1
ATOM 557 C C . GLY A 1 69 ? -16.730 0.800 10.934 1.00 95.50 69 GLY A C 1
ATOM 558 O O . GLY A 1 69 ? -17.136 1.585 11.790 1.00 95.50 69 GLY A O 1
ATOM 559 N N . GLU A 1 70 ? -15.594 0.116 11.087 1.00 94.19 70 GLU A N 1
ATOM 560 C CA . GLU A 1 70 ? -14.699 0.277 12.233 1.00 94.19 70 GLU A CA 1
ATOM 561 C C . GLU A 1 70 ? -13.609 1.325 11.963 1.00 94.19 70 GLU A C 1
ATOM 563 O O . GLU A 1 70 ? -13.131 1.498 10.836 1.00 94.19 70 GLU A O 1
ATOM 568 N N . THR A 1 71 ? -13.168 1.987 13.037 1.00 94.50 71 THR A N 1
ATOM 569 C CA . THR A 1 71 ? -11.967 2.830 13.045 1.00 94.50 71 THR A CA 1
ATOM 570 C C . THR A 1 71 ? -10.826 2.073 13.715 1.00 94.50 71 THR A C 1
ATOM 572 O O . THR A 1 71 ? -10.903 1.723 14.894 1.00 94.50 71 THR A O 1
ATOM 575 N N . LEU A 1 72 ? -9.748 1.833 12.973 1.00 92.75 72 LEU A N 1
ATOM 576 C CA . LEU A 1 72 ? -8.567 1.108 13.432 1.00 92.75 72 LEU A CA 1
ATOM 577 C C . LEU A 1 72 ? -7.452 2.091 13.797 1.00 92.75 72 LEU A C 1
ATOM 579 O O . LEU A 1 72 ? -6.980 2.852 12.954 1.00 92.75 72 LEU A O 1
ATOM 583 N N . ILE A 1 73 ? -6.994 2.050 15.048 1.00 92.12 73 ILE A N 1
ATOM 584 C CA . ILE A 1 73 ? -5.880 2.881 15.522 1.00 92.12 73 ILE A CA 1
ATOM 585 C C . ILE A 1 73 ? -4.555 2.270 15.058 1.00 92.12 73 ILE A C 1
ATOM 587 O O . ILE A 1 73 ? -4.309 1.068 15.205 1.00 92.12 73 ILE A O 1
ATOM 591 N N . ARG A 1 74 ? -3.670 3.110 14.521 1.00 90.50 74 ARG A N 1
ATOM 592 C CA . ARG A 1 74 ? -2.354 2.685 14.047 1.00 90.50 74 ARG A CA 1
ATOM 593 C C . ARG A 1 74 ? -1.375 2.542 15.203 1.00 90.50 74 ARG A C 1
ATOM 595 O O . ARG A 1 74 ? -1.261 3.404 16.068 1.00 90.50 74 ARG A O 1
ATOM 602 N N . GLY A 1 75 ? -0.620 1.452 15.170 1.00 89.31 75 GLY A N 1
ATOM 603 C CA . GLY A 1 75 ? 0.556 1.243 16.012 1.00 89.31 75 GLY A CA 1
ATOM 604 C C . GLY A 1 75 ? 1.844 1.337 15.198 1.00 89.31 75 GLY A C 1
ATOM 605 O O . GLY A 1 75 ? 1.819 1.519 13.984 1.00 89.31 75 GLY A O 1
ATOM 606 N N . THR A 1 76 ? 2.997 1.148 15.836 1.00 89.12 76 THR A N 1
ATOM 607 C CA . THR A 1 76 ? 4.262 0.996 15.102 1.00 89.12 76 THR A CA 1
ATOM 608 C C . THR A 1 76 ? 4.229 -0.278 14.257 1.00 89.12 76 THR A C 1
ATOM 610 O O . THR A 1 76 ? 3.977 -1.362 14.779 1.00 89.12 76 THR A O 1
ATOM 613 N N . ARG A 1 77 ? 4.522 -0.166 12.959 1.00 88.56 77 ARG A N 1
ATOM 614 C CA . ARG A 1 77 ? 4.645 -1.309 12.043 1.00 88.56 77 ARG A CA 1
ATOM 615 C C . ARG A 1 77 ? 5.962 -1.260 11.302 1.00 88.56 77 ARG A C 1
ATOM 617 O O . ARG A 1 77 ? 6.414 -0.204 10.873 1.00 88.56 77 ARG A O 1
ATOM 624 N N . ILE A 1 78 ? 6.523 -2.444 11.104 1.00 89.88 78 ILE A N 1
ATOM 625 C CA . ILE A 1 78 ? 7.688 -2.662 10.260 1.00 89.88 78 ILE A CA 1
ATOM 626 C C . ILE A 1 78 ? 7.213 -3.418 9.024 1.00 89.88 78 ILE A C 1
ATOM 628 O O . ILE A 1 78 ? 6.585 -4.471 9.136 1.00 89.88 78 ILE A O 1
ATOM 632 N N . SER A 1 79 ? 7.502 -2.876 7.844 1.00 90.56 79 SER A N 1
ATOM 633 C CA . SER A 1 79 ? 7.252 -3.533 6.562 1.00 90.56 79 SER A CA 1
ATOM 634 C C . SER A 1 79 ? 8.553 -3.718 5.807 1.00 90.56 79 SER A C 1
ATOM 636 O O . SER A 1 79 ? 9.339 -2.780 5.688 1.00 90.56 79 SER A O 1
ATOM 638 N N . VAL A 1 80 ? 8.747 -4.908 5.249 1.00 93.31 80 VAL A N 1
ATOM 639 C CA . VAL A 1 80 ? 9.879 -5.211 4.375 1.00 93.31 80 VAL A CA 1
ATOM 640 C C . VAL A 1 80 ? 9.370 -5.246 2.941 1.00 93.31 80 VAL A C 1
ATOM 642 O O . VAL A 1 80 ? 8.447 -5.994 2.635 1.00 93.31 80 VAL A O 1
ATOM 645 N N . THR A 1 81 ? 9.966 -4.429 2.072 1.00 93.12 81 THR A N 1
ATOM 646 C CA . THR A 1 81 ? 9.647 -4.406 0.638 1.00 93.12 81 THR A CA 1
ATOM 647 C C . THR A 1 81 ? 10.816 -4.990 -0.139 1.00 93.12 81 THR A C 1
ATOM 649 O O . THR A 1 81 ? 11.941 -4.506 -0.021 1.00 93.12 81 THR A O 1
ATOM 652 N N . ILE A 1 82 ? 10.551 -6.017 -0.944 1.00 93.31 82 ILE A N 1
ATOM 653 C CA . ILE A 1 82 ? 11.539 -6.647 -1.824 1.00 93.31 82 ILE A CA 1
ATOM 654 C C . ILE A 1 82 ? 11.093 -6.404 -3.263 1.00 93.31 82 ILE A C 1
ATOM 656 O O . ILE A 1 82 ? 9.949 -6.680 -3.611 1.00 93.31 82 ILE A O 1
ATOM 660 N N . ARG A 1 83 ? 11.999 -5.890 -4.099 1.00 91.00 83 ARG A N 1
ATOM 661 C CA . ARG A 1 83 ? 11.753 -5.659 -5.527 1.00 91.00 83 ARG A CA 1
ATOM 662 C C . ARG A 1 83 ? 12.899 -6.204 -6.365 1.00 91.00 83 ARG A C 1
ATOM 664 O O . ARG A 1 83 ? 14.062 -6.066 -5.989 1.00 91.00 83 ARG A O 1
ATOM 671 N N . HIS A 1 84 ? 12.564 -6.774 -7.515 1.00 88.06 84 HIS A N 1
ATOM 672 C CA . HIS A 1 84 ? 13.534 -7.161 -8.532 1.00 88.06 84 HIS A CA 1
ATOM 673 C C . HIS A 1 84 ? 13.628 -6.053 -9.587 1.00 88.06 84 HIS A C 1
ATOM 675 O O . HIS A 1 84 ? 12.618 -5.665 -10.168 1.00 88.06 84 HIS A O 1
ATOM 681 N N . VAL A 1 85 ? 14.832 -5.527 -9.820 1.00 85.44 85 VAL A N 1
ATOM 682 C CA . VAL A 1 85 ? 15.081 -4.458 -10.801 1.00 85.44 85 VAL A CA 1
ATOM 683 C C . VAL A 1 85 ? 15.987 -5.023 -11.902 1.00 85.44 85 VAL A C 1
ATOM 685 O O . VAL A 1 85 ? 17.203 -5.050 -11.717 1.00 85.44 85 VAL A O 1
ATOM 688 N N . PRO A 1 86 ? 15.419 -5.523 -13.020 1.00 80.81 86 PRO A N 1
ATOM 689 C CA . PRO A 1 86 ? 16.155 -6.338 -13.991 1.00 80.81 86 PRO A CA 1
ATOM 690 C C . PRO A 1 86 ? 17.169 -5.544 -14.823 1.00 80.81 86 PRO A C 1
ATOM 692 O O . PRO A 1 86 ? 18.213 -6.073 -15.194 1.00 80.81 86 PRO A O 1
ATOM 695 N N . VAL A 1 87 ? 16.878 -4.275 -15.119 1.00 79.06 87 VAL A N 1
ATOM 696 C CA . VAL A 1 87 ? 17.757 -3.397 -15.898 1.00 79.06 87 VAL A CA 1
ATOM 697 C C . VAL A 1 87 ? 18.021 -2.146 -15.083 1.00 79.06 87 VAL A C 1
ATOM 699 O O . VAL A 1 87 ? 17.107 -1.387 -14.771 1.00 79.06 87 VAL A O 1
ATOM 702 N N . VAL A 1 88 ? 19.287 -1.935 -14.742 1.00 73.69 88 VAL A N 1
ATOM 703 C CA . VAL A 1 88 ? 19.754 -0.710 -14.095 1.00 73.69 88 VAL A CA 1
ATOM 704 C C . VAL A 1 88 ? 20.580 0.085 -15.093 1.00 73.69 88 VAL A C 1
ATOM 706 O O . VAL A 1 88 ? 21.531 -0.421 -15.695 1.00 73.69 88 VAL A O 1
ATOM 709 N N . THR A 1 89 ? 20.222 1.347 -15.294 1.00 70.12 89 THR A N 1
ATOM 710 C CA . THR A 1 89 ? 21.005 2.268 -16.109 1.00 70.12 89 THR A CA 1
ATOM 711 C C . THR A 1 89 ? 22.307 2.581 -15.368 1.00 70.12 89 THR A C 1
ATOM 713 O O . THR A 1 89 ? 22.296 3.210 -14.316 1.00 70.12 89 THR A O 1
ATOM 716 N N . LYS A 1 90 ? 23.454 2.154 -15.911 1.00 72.12 90 LYS A N 1
ATOM 717 C CA . LYS A 1 90 ? 24.794 2.386 -15.324 1.00 72.12 90 LYS A CA 1
ATOM 718 C C . LYS A 1 90 ? 25.323 3.800 -15.595 1.00 72.12 90 LYS A C 1
ATOM 720 O O . LYS A 1 90 ? 26.499 3.983 -15.907 1.00 72.12 90 LYS A O 1
ATOM 725 N N . TRP A 1 91 ? 24.456 4.804 -15.555 1.00 67.31 91 TRP A N 1
ATOM 726 C CA . TRP A 1 91 ? 24.874 6.175 -15.815 1.00 67.31 91 TRP A CA 1
ATOM 727 C C . TRP A 1 91 ? 25.498 6.747 -14.548 1.00 67.31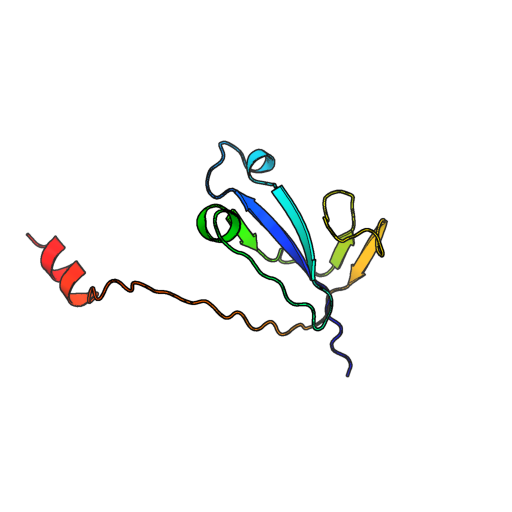 91 TRP A C 1
ATOM 729 O O . TRP A 1 91 ? 24.841 6.879 -13.520 1.00 67.31 91 TRP A O 1
ATOM 739 N N . SER A 1 92 ? 26.787 7.072 -14.621 1.00 71.62 92 SER A N 1
ATOM 740 C CA . SER A 1 92 ? 27.444 7.862 -13.585 1.00 71.62 92 SER A CA 1
ATOM 741 C C . SER A 1 92 ? 26.882 9.285 -13.606 1.00 71.62 92 SER A C 1
ATOM 743 O O . SER A 1 92 ? 26.776 9.892 -14.674 1.00 71.62 92 SER A O 1
ATOM 745 N N . VAL A 1 93 ? 26.570 9.837 -12.430 1.00 73.50 93 VAL A N 1
ATOM 746 C CA . VAL A 1 93 ? 26.181 11.249 -12.266 1.00 73.50 93 VAL A CA 1
ATOM 747 C C . VAL A 1 93 ? 27.249 12.167 -12.869 1.00 73.50 93 VAL A C 1
ATOM 749 O O . VAL A 1 93 ? 26.923 13.136 -13.548 1.00 73.50 93 VAL A O 1
ATOM 752 N N . SER A 1 94 ? 28.527 11.807 -12.723 1.00 72.88 94 SER A N 1
ATOM 753 C CA . SER A 1 94 ? 29.654 12.516 -13.336 1.00 72.88 94 SER A CA 1
ATOM 754 C C . SER A 1 94 ? 29.550 12.545 -14.866 1.00 72.88 94 SER A C 1
ATOM 756 O O . SER A 1 94 ? 29.774 13.586 -15.479 1.00 72.88 94 SER A O 1
ATOM 758 N N . ASN A 1 95 ? 29.146 11.427 -15.482 1.00 74.06 95 ASN A N 1
ATOM 759 C CA . ASN A 1 95 ? 28.993 11.324 -16.936 1.00 74.06 95 ASN A CA 1
ATOM 760 C C . ASN A 1 95 ? 27.801 12.155 -17.435 1.00 74.06 95 ASN A C 1
ATOM 762 O O . ASN A 1 95 ? 27.912 12.816 -18.465 1.00 74.06 95 ASN A O 1
ATOM 766 N N . LEU A 1 96 ? 26.691 12.172 -16.688 1.00 73.38 96 LEU A N 1
ATOM 767 C CA . LEU A 1 96 ? 25.514 12.998 -16.988 1.00 73.38 96 LEU A CA 1
ATOM 768 C C . LEU A 1 96 ? 25.834 14.498 -16.930 1.00 73.38 96 LEU A C 1
ATOM 770 O O . LEU A 1 96 ? 25.461 15.232 -17.841 1.00 73.38 96 LEU A O 1
ATOM 774 N N . ILE A 1 97 ? 26.578 14.941 -15.912 1.00 79.62 97 ILE A N 1
ATOM 775 C CA . ILE A 1 97 ? 26.973 16.351 -15.767 1.00 79.62 97 ILE A CA 1
ATOM 776 C C . ILE A 1 97 ? 27.960 16.758 -16.873 1.00 79.62 97 ILE A C 1
ATOM 778 O O . ILE A 1 97 ? 27.834 17.839 -17.441 1.00 79.62 97 ILE A O 1
ATOM 782 N N . SER A 1 98 ? 28.905 15.884 -17.240 1.00 71.56 98 SER A N 1
ATOM 783 C CA . SER A 1 98 ? 29.911 16.196 -18.268 1.00 71.56 98 SER A CA 1
ATOM 784 C C . SER A 1 98 ? 29.345 16.351 -19.688 1.00 71.56 98 SER A C 1
ATOM 786 O O . SER A 1 98 ? 29.899 17.106 -20.481 1.00 71.56 98 SER A O 1
ATOM 788 N N . ASN A 1 99 ? 28.230 15.681 -20.005 1.00 61.03 99 ASN A N 1
ATOM 789 C CA . ASN A 1 99 ? 27.594 15.747 -21.327 1.00 61.03 99 ASN A CA 1
ATOM 790 C C . ASN A 1 99 ? 26.628 16.930 -21.493 1.00 61.03 99 ASN A C 1
ATOM 792 O O . ASN A 1 99 ? 26.272 17.246 -22.621 1.00 61.03 99 ASN A O 1
ATOM 796 N N . SER A 1 100 ? 26.216 17.590 -20.405 1.00 58.66 100 SER A N 1
ATOM 797 C CA . SER A 1 100 ? 25.356 18.783 -20.458 1.00 58.66 100 SER A CA 1
ATOM 798 C C . SER A 1 100 ? 26.129 20.074 -20.770 1.00 58.66 100 SER A C 1
ATOM 800 O O . SER A 1 100 ? 25.508 21.112 -20.983 1.00 58.66 100 SER A O 1
ATOM 802 N N . ALA A 1 101 ? 27.465 20.033 -20.754 1.00 57.59 101 ALA A N 1
ATOM 803 C CA . ALA A 1 101 ? 28.340 21.179 -21.013 1.00 57.59 101 ALA A CA 1
ATOM 804 C C . ALA A 1 101 ? 28.815 21.271 -22.482 1.00 57.59 101 ALA A C 1
ATOM 806 O O . ALA A 1 101 ? 29.788 21.971 -22.765 1.00 57.59 101 ALA A O 1
ATOM 807 N N . ARG A 1 102 ? 28.161 20.548 -23.401 1.00 47.88 102 ARG A N 1
ATOM 808 C CA . ARG A 1 102 ? 28.368 20.624 -24.855 1.00 47.88 102 ARG A CA 1
ATOM 809 C C . ARG A 1 102 ? 27.127 21.149 -25.555 1.00 47.88 102 ARG A C 1
ATOM 811 O O . ARG A 1 102 ? 26.022 20.741 -25.142 1.00 47.88 102 ARG A O 1
#

Mean predicted aligned error: 8.67 Å

Sequence (102 aa):
MEVSGWFVVVVTKLCAESEEQRFVGSMLLEPRSLFLMTDEAYVNMLHGIKEVTEDYVDDRVFNGQKHYGETLIRGTRISVTIRHVPVVTKWSVSNLISNSAR

Radius of gyration: 18.45 Å; Cα contacts (8 Å, |Δi|>4): 132; chains: 1; bounding box: 48×32×48 Å

Organism: Parelaphostrongylus tenuis (NCBI:txid148309)

Foldseek 3Di:
DPQFFKFKKWKFFQDDPDPVNRGPAIEIDTPPDDDDQDDCSVPGMDIDTDPDQKDAQDPRHPPCPVQHRHIGGGGDDDDDDDDDDPDDDPDDPVNVVVVVVD

Solvent-accessible surface area (backbone atoms only — not comparable to full-atom values): 6549 Å² total; per-residue (Å²): 132,88,66,70,17,49,48,55,36,40,34,29,44,71,79,56,97,43,74,75,71,15,54,76,37,28,38,62,43,54,68,94,61,86,88,84,74,57,71,65,55,50,75,49,34,45,74,44,70,74,97,67,64,58,45,74,28,50,94,54,24,79,72,21,78,91,46,58,80,37,75,47,67,47,50,69,67,88,83,87,85,87,84,87,78,93,79,74,82,87,72,49,70,70,59,58,58,63,61,69,79,109

Secondary structure (DSSP, 8-state):
------EEEEEEESS-SSHHHHEEEEEEE-TT------HHHHHHEEEEE-S-SEEE--TTBTT-GGGTTPEEEP------------------HHHHHHHTT-

pLDDT: mean 83.63, std 12.54, range [38.28, 95.5]

InterPro domains:
  IPR032862 Alpha-ketoglutarate-dependent dioxygenase alkB homologue 6 [PTHR46030] (18-91)
  IPR037151 Alpha-ketoglutarate-dependent dioxygenase AlkB-like superfamily [G3DSA:2.60.120.590] (9-91)